Protein AF-A0A9E0ENE8-F1 (afdb_monomer_lite)

pLDDT: mean 83.1, std 19.76, range [31.45, 98.06]

Foldseek 3Di:
DDDDDDDPDDPPPPPPPDDPPPPPPPPQCPLVVVLLVLVVVVVQWAPKDWDPDWDFADFAADPVRHTDPQQDDPRHGKTKIKMWIDHPLKIKMWMGIGDPDPPQKIKIKIANDHDDVVNVNVLSCVCHVVVDDLVVSQCVCVPPHRMGIDIAGGQDCPDPVCVSVSSVVSVVVVVVVRVVD

Sequence (181 aa):
TSSGDETAQQTKLENDDENKNNISKPPIFDIFLESIEFIENSNIVSKFLYYDVPKNIPVSYTKNNEIISSCMINNRIKQYVSCSFEYNDTSIVLLEVESDNNDFATWVMSSEKTILE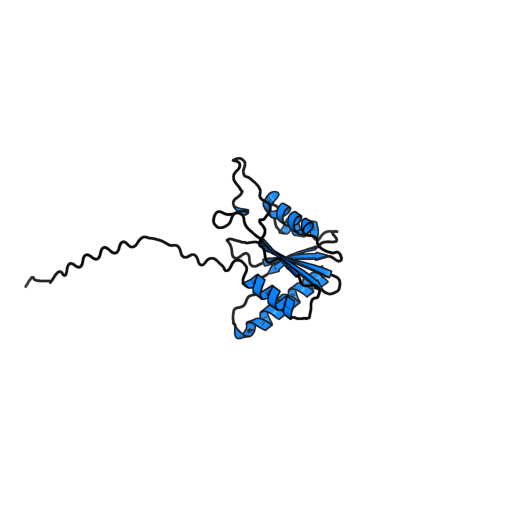EDIVKILELRYSEQKLLETIKDEYNNLSNLKFNTHRHAQINDENEHEEVLERWLLRLLHKVSKS

Secondary structure (DSSP, 8-state):
---------------------------SSHHHHHHHHHHHHTSS-EEEEEEEEEEEPP--B-TTSPBPGGGEETTEE-EEEEEEEEETTEEEEEEEE--SS---EEEEEEESSPPPHHHHHHHHIIIIIS---HHHHHHHHHSS-SEEEEEEEPP----GGGHHHHHHHHHHHHHHHHHT-

Structure (mmCIF, N/CA/C/O backbone):
data_AF-A0A9E0ENE8-F1
#
_entry.id   AF-A0A9E0ENE8-F1
#
loop_
_atom_site.group_PDB
_atom_site.id
_atom_site.type_symbol
_atom_site.label_atom_id
_atom_site.label_alt_id
_atom_site.label_comp_id
_atom_site.label_asym_id
_atom_site.label_entity_id
_atom_site.label_seq_id
_atom_site.pdbx_PDB_ins_code
_atom_site.Cartn_x
_atom_site.Cartn_y
_atom_site.Cartn_z
_atom_site.occupancy
_atom_site.B_iso_or_equiv
_atom_site.auth_seq_id
_atom_site.auth_comp_id
_atom_site.auth_asym_id
_atom_site.auth_atom_id
_atom_site.pdbx_PDB_model_num
ATOM 1 N N . THR A 1 1 ? 62.985 -50.771 -2.162 1.00 36.22 1 THR A N 1
ATOM 2 C CA . THR A 1 1 ? 62.624 -49.368 -2.451 1.00 36.22 1 THR A CA 1
ATOM 3 C C . THR A 1 1 ? 61.929 -49.335 -3.791 1.00 36.22 1 THR A C 1
ATOM 5 O O . THR A 1 1 ? 62.511 -49.838 -4.742 1.00 36.22 1 THR A O 1
ATOM 8 N N . SER A 1 2 ? 60.724 -48.748 -3.843 1.00 31.45 2 SER A N 1
ATOM 9 C CA . SER A 1 2 ? 59.853 -48.621 -5.033 1.00 31.45 2 SER A CA 1
ATOM 10 C C . SER A 1 2 ? 59.289 -49.957 -5.546 1.00 31.45 2 SER A C 1
ATOM 12 O O . SER A 1 2 ? 59.971 -50.967 -5.481 1.00 31.45 2 SER A O 1
ATOM 14 N N . SER A 1 3 ? 58.080 -50.093 -6.075 1.00 37.88 3 SER A N 1
ATOM 15 C CA . SER A 1 3 ? 57.013 -49.170 -6.461 1.00 37.88 3 SER A CA 1
ATOM 16 C C . SER A 1 3 ? 55.799 -50.068 -6.728 1.00 37.88 3 SER A C 1
ATOM 18 O O . SER A 1 3 ? 55.976 -51.137 -7.313 1.00 37.88 3 SER A O 1
ATOM 20 N N . GLY A 1 4 ? 54.600 -49.683 -6.309 1.00 32.53 4 GLY A N 1
ATOM 21 C CA . GLY A 1 4 ? 53.398 -50.465 -6.594 1.00 32.53 4 GLY A CA 1
ATOM 22 C C . GLY A 1 4 ? 52.178 -49.903 -5.888 1.00 32.53 4 GLY A C 1
ATOM 23 O O . GLY A 1 4 ? 51.516 -50.635 -5.165 1.00 32.53 4 GLY A O 1
ATOM 24 N N . ASP A 1 5 ? 51.941 -48.598 -6.043 1.00 39.28 5 ASP A N 1
ATOM 25 C CA . ASP A 1 5 ? 50.687 -47.976 -5.620 1.00 39.28 5 ASP A CA 1
ATOM 26 C C . ASP A 1 5 ? 49.570 -48.420 -6.571 1.00 39.28 5 ASP A C 1
ATOM 28 O O . ASP A 1 5 ? 49.609 -48.172 -7.781 1.00 39.28 5 ASP A O 1
ATOM 32 N N . GLU A 1 6 ? 48.581 -49.101 -6.001 1.00 44.66 6 GLU A N 1
ATOM 33 C CA . GLU A 1 6 ? 47.338 -49.489 -6.653 1.00 44.66 6 GLU A CA 1
ATOM 34 C C . GLU A 1 6 ? 46.551 -48.227 -7.031 1.00 44.66 6 GLU A C 1
ATOM 36 O O . GLU A 1 6 ? 45.942 -47.554 -6.202 1.00 44.66 6 GLU A O 1
ATOM 41 N N . THR A 1 7 ? 46.565 -47.886 -8.317 1.00 40.38 7 THR A N 1
ATOM 42 C CA . THR A 1 7 ? 45.725 -46.827 -8.880 1.00 40.38 7 THR A CA 1
ATOM 43 C C . THR A 1 7 ? 44.352 -47.405 -9.213 1.00 40.38 7 THR A C 1
ATOM 45 O O . THR A 1 7 ? 44.131 -47.978 -10.278 1.00 40.38 7 THR A O 1
ATOM 48 N N . ALA A 1 8 ? 43.401 -47.247 -8.293 1.00 40.44 8 ALA A N 1
ATOM 49 C CA . ALA A 1 8 ? 41.986 -47.451 -8.575 1.00 40.44 8 ALA A CA 1
ATOM 50 C C . ALA A 1 8 ? 41.469 -46.300 -9.458 1.00 40.44 8 ALA A C 1
ATOM 52 O O . ALA A 1 8 ? 41.154 -45.213 -8.978 1.00 40.44 8 ALA A O 1
ATOM 53 N N . GLN A 1 9 ? 41.384 -46.532 -10.770 1.00 38.69 9 GLN A N 1
ATOM 54 C CA . GLN A 1 9 ? 40.614 -45.688 -11.683 1.00 38.69 9 GLN A CA 1
ATOM 55 C C . GLN A 1 9 ? 39.114 -45.929 -11.449 1.00 38.69 9 GLN A C 1
ATOM 57 O O . GLN A 1 9 ? 38.531 -46.864 -11.993 1.00 38.69 9 GLN A O 1
ATOM 62 N N . GLN A 1 10 ? 38.475 -45.073 -10.653 1.00 38.59 10 GLN A N 1
ATOM 63 C CA . GLN A 1 10 ? 37.039 -44.822 -10.757 1.00 38.59 10 GLN A CA 1
ATOM 64 C C . GLN A 1 10 ? 36.839 -43.475 -11.446 1.00 38.59 10 GLN A C 1
ATOM 66 O O . GLN A 1 10 ? 36.814 -42.422 -10.817 1.00 38.59 10 GLN A O 1
ATOM 71 N N . THR A 1 11 ? 36.686 -43.512 -12.765 1.00 38.91 11 THR A N 1
ATOM 72 C CA . THR A 1 11 ? 36.179 -42.387 -13.549 1.00 38.91 11 THR A CA 1
ATOM 73 C C . THR A 1 11 ? 34.667 -42.300 -13.328 1.00 38.91 11 THR A C 1
ATOM 75 O O . THR A 1 11 ? 33.873 -42.794 -14.125 1.00 38.91 11 THR A O 1
ATOM 78 N N . LYS A 1 12 ? 34.250 -41.697 -12.213 1.00 38.88 12 LYS A N 1
ATOM 79 C CA . LYS A 1 12 ? 32.926 -41.080 -12.117 1.00 38.88 12 LYS A CA 1
ATOM 80 C C . LYS A 1 12 ? 33.047 -39.680 -12.707 1.00 38.88 12 LYS A C 1
ATOM 82 O O . LYS A 1 12 ? 33.456 -38.745 -12.032 1.00 38.88 12 LYS A O 1
ATOM 87 N N . LEU A 1 13 ? 32.726 -39.559 -13.990 1.00 36.78 13 LEU A N 1
ATOM 88 C CA . LEU A 1 13 ? 32.288 -38.287 -14.556 1.00 36.78 13 LEU A CA 1
ATOM 89 C C . LEU A 1 13 ? 30.873 -38.036 -14.022 1.00 36.78 13 LEU A C 1
ATOM 91 O O . LEU A 1 13 ? 29.882 -38.385 -14.657 1.00 36.78 13 LEU A O 1
ATOM 95 N N . GLU A 1 14 ? 30.792 -37.512 -12.802 1.00 35.38 14 GLU A N 1
ATOM 96 C CA . GLU A 1 14 ? 29.642 -36.719 -12.388 1.00 35.38 14 GLU A CA 1
ATOM 97 C C . GLU A 1 14 ? 29.814 -35.377 -13.111 1.00 35.38 14 GLU A C 1
ATOM 99 O O . GLU A 1 14 ? 30.712 -34.594 -12.811 1.00 35.38 14 GLU A O 1
ATOM 104 N N . ASN A 1 15 ? 29.030 -35.181 -14.175 1.00 37.31 15 ASN A N 1
ATOM 105 C CA . ASN A 1 15 ? 28.806 -33.853 -14.728 1.00 37.31 15 ASN A CA 1
ATOM 106 C C . ASN A 1 15 ? 28.053 -33.067 -13.652 1.00 37.31 15 ASN A C 1
ATOM 108 O O . ASN A 1 15 ? 26.823 -33.117 -13.591 1.00 37.31 15 ASN A O 1
ATOM 112 N N . ASP A 1 16 ? 28.808 -32.393 -12.791 1.00 35.34 16 ASP A N 1
ATOM 113 C CA . ASP A 1 16 ? 28.315 -31.297 -11.972 1.00 35.34 16 ASP A CA 1
ATOM 114 C C . ASP A 1 16 ? 27.925 -30.164 -12.924 1.00 35.34 16 ASP A C 1
ATOM 116 O O . ASP A 1 16 ? 28.735 -29.311 -13.286 1.00 35.34 16 ASP A O 1
ATOM 120 N N . ASP A 1 17 ? 26.676 -30.209 -13.392 1.00 42.38 17 ASP A N 1
ATOM 121 C CA . ASP A 1 17 ? 26.047 -29.081 -14.063 1.00 42.38 17 ASP A CA 1
ATOM 122 C C . ASP A 1 17 ? 25.932 -27.948 -13.037 1.00 42.38 17 ASP A C 1
ATOM 124 O O . ASP A 1 17 ? 25.161 -27.990 -12.071 1.00 42.38 17 ASP A O 1
ATOM 128 N N . GLU A 1 18 ? 26.797 -26.963 -13.243 1.00 39.62 18 GLU A N 1
ATOM 129 C CA . GLU A 1 18 ? 26.973 -25.767 -12.446 1.00 39.62 18 GLU A CA 1
ATOM 130 C C . GLU A 1 18 ? 25.648 -25.006 -12.248 1.00 39.62 18 GLU A C 1
ATOM 132 O O . GLU A 1 18 ? 24.878 -24.755 -13.175 1.00 39.62 18 GLU A O 1
ATOM 137 N N . ASN A 1 19 ? 25.443 -24.529 -11.018 1.00 40.06 19 ASN A N 1
ATOM 138 C CA . ASN A 1 19 ? 24.636 -23.351 -10.701 1.00 40.06 19 ASN A CA 1
ATOM 139 C C . ASN A 1 19 ? 23.159 -23.360 -11.136 1.00 40.06 19 ASN A C 1
ATOM 141 O O . ASN A 1 19 ? 22.673 -22.436 -11.794 1.00 40.06 19 ASN A O 1
ATOM 145 N N . LYS A 1 20 ? 22.358 -24.243 -10.533 1.00 40.25 20 LYS A N 1
ATOM 146 C CA . LYS A 1 20 ? 21.079 -23.742 -10.005 1.00 40.25 20 LYS A CA 1
ATOM 147 C C . LYS A 1 20 ? 21.397 -22.897 -8.780 1.00 40.25 20 LYS A C 1
ATOM 149 O O . LYS A 1 20 ? 21.455 -23.408 -7.666 1.00 40.25 20 LYS A O 1
ATOM 154 N N . ASN A 1 21 ? 21.598 -21.599 -9.002 1.00 36.09 21 ASN A N 1
ATOM 155 C CA . ASN A 1 21 ? 21.428 -20.591 -7.966 1.00 36.09 21 ASN A CA 1
ATOM 156 C C . ASN A 1 21 ? 20.009 -20.752 -7.403 1.00 36.09 21 ASN A C 1
ATOM 158 O O . ASN A 1 21 ? 19.060 -20.132 -7.881 1.00 36.09 21 ASN A O 1
ATOM 162 N N . ASN A 1 22 ? 19.861 -21.612 -6.397 1.00 42.72 22 ASN A N 1
ATOM 163 C CA . ASN A 1 22 ? 18.729 -21.628 -5.486 1.00 42.72 22 ASN A CA 1
ATOM 164 C C . ASN A 1 22 ? 18.864 -20.371 -4.619 1.00 42.72 22 ASN A C 1
ATOM 166 O O . ASN A 1 22 ? 19.148 -20.426 -3.426 1.00 42.72 22 ASN A O 1
ATOM 170 N N . ILE A 1 23 ? 18.713 -19.205 -5.250 1.00 40.78 23 ILE A N 1
ATOM 171 C CA . ILE A 1 23 ? 18.345 -18.002 -4.526 1.00 40.78 23 ILE A CA 1
ATOM 172 C C . ILE A 1 23 ? 16.963 -18.348 -3.999 1.00 40.78 23 ILE A C 1
ATOM 174 O O . ILE A 1 23 ? 16.019 -18.472 -4.783 1.00 40.78 23 ILE A O 1
ATOM 178 N N . SER A 1 24 ? 16.894 -18.629 -2.695 1.00 39.38 24 SER A N 1
ATOM 179 C CA . SER A 1 24 ? 15.644 -18.718 -1.953 1.00 39.38 24 SER A CA 1
ATOM 180 C C . SER A 1 24 ? 14.801 -17.540 -2.412 1.00 39.38 24 SER A C 1
ATOM 182 O O . SER A 1 24 ? 15.161 -16.389 -2.156 1.00 39.38 24 SER A O 1
ATOM 184 N N . LYS A 1 25 ? 13.767 -17.809 -3.216 1.00 49.81 25 LYS A N 1
ATOM 185 C CA . LYS A 1 25 ? 12.828 -16.761 -3.588 1.00 49.81 25 LYS A CA 1
ATOM 186 C C . LYS A 1 25 ? 12.239 -16.320 -2.258 1.00 49.81 25 LYS A C 1
ATOM 188 O O . LYS A 1 25 ? 11.705 -17.190 -1.566 1.00 49.81 25 LYS A O 1
ATOM 193 N N . PRO A 1 26 ? 12.385 -15.045 -1.864 1.00 47.56 26 PRO A N 1
ATOM 194 C CA . PRO A 1 26 ? 11.733 -14.590 -0.659 1.00 47.56 26 PRO A CA 1
ATOM 195 C C . PRO A 1 26 ? 10.252 -14.946 -0.802 1.00 47.56 26 PRO A C 1
ATOM 197 O O . PRO A 1 26 ? 9.707 -14.837 -1.908 1.00 47.56 26 PRO A O 1
ATOM 200 N N . PRO A 1 27 ? 9.621 -15.439 0.263 1.00 56.94 27 PRO A N 1
ATOM 201 C CA . PRO A 1 27 ? 8.189 -15.585 0.257 1.00 56.94 27 PRO A CA 1
ATOM 202 C C . PRO A 1 27 ? 7.589 -14.198 0.030 1.00 56.94 27 PRO A C 1
ATOM 204 O O . PRO A 1 27 ? 7.712 -13.313 0.874 1.00 56.94 27 PRO A O 1
ATOM 207 N N . ILE A 1 28 ? 7.086 -13.961 -1.183 1.00 70.75 28 ILE A N 1
ATOM 208 C CA . ILE A 1 28 ? 7.018 -12.598 -1.728 1.00 70.75 28 ILE A CA 1
ATOM 209 C C . ILE A 1 28 ? 6.013 -11.735 -0.945 1.00 70.75 28 ILE A C 1
ATOM 211 O O . ILE A 1 28 ? 6.150 -10.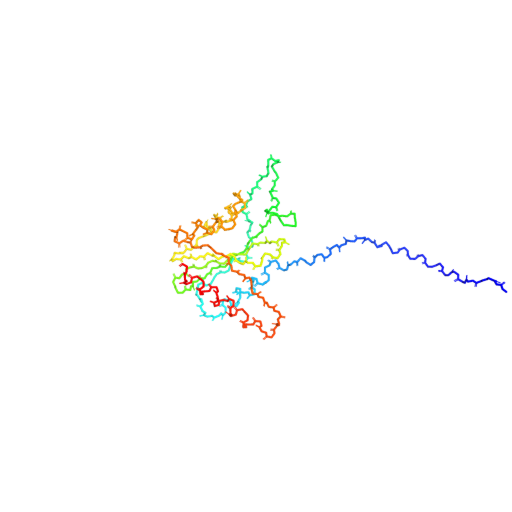515 -0.908 1.00 70.75 28 ILE A O 1
ATOM 215 N N . PHE A 1 29 ? 5.066 -12.380 -0.256 1.00 84.25 29 PHE A N 1
ATOM 216 C CA . PHE A 1 29 ? 4.073 -11.723 0.584 1.00 84.25 29 PHE A CA 1
ATOM 217 C C . PHE A 1 29 ? 3.862 -12.379 1.956 1.00 84.25 29 PHE A C 1
ATOM 219 O O . PHE A 1 29 ? 2.992 -11.909 2.674 1.00 84.25 29 PHE A O 1
ATOM 226 N N . ASP A 1 30 ? 4.598 -13.420 2.366 1.00 86.56 30 ASP A N 1
ATOM 227 C CA . ASP A 1 30 ? 4.194 -14.221 3.542 1.00 86.56 30 ASP A CA 1
ATOM 228 C C . ASP A 1 30 ? 4.096 -13.392 4.827 1.00 86.56 30 ASP A C 1
ATOM 230 O O . ASP A 1 30 ? 3.089 -13.478 5.518 1.00 86.56 30 ASP A O 1
ATOM 234 N N . ILE A 1 31 ? 5.070 -12.512 5.098 1.00 86.50 31 ILE A N 1
ATOM 235 C CA . ILE A 1 31 ? 5.020 -11.623 6.276 1.00 86.50 31 ILE A CA 1
ATOM 236 C C . ILE A 1 31 ? 3.819 -10.670 6.194 1.00 86.50 31 ILE A C 1
ATOM 238 O O . ILE A 1 31 ? 3.194 -10.356 7.206 1.00 86.50 31 ILE A O 1
ATOM 242 N N . PHE A 1 32 ? 3.485 -10.194 4.993 1.00 90.44 32 PHE A N 1
ATOM 243 C CA . PHE A 1 32 ? 2.312 -9.351 4.785 1.00 90.44 32 PHE A CA 1
ATOM 244 C C . PHE A 1 32 ? 1.019 -10.139 5.019 1.00 90.44 32 PHE A C 1
ATOM 246 O O . PHE A 1 32 ? 0.159 -9.660 5.750 1.00 90.44 32 PHE A O 1
ATOM 253 N N . LEU A 1 33 ? 0.904 -11.347 4.460 1.00 91.81 33 LEU A N 1
ATOM 254 C CA . LEU A 1 33 ? -0.251 -12.236 4.623 1.00 91.81 33 LEU A CA 1
ATOM 255 C C . LEU A 1 33 ? -0.492 -12.579 6.094 1.00 91.81 33 LEU A C 1
ATOM 257 O O . LEU A 1 33 ? -1.600 -12.428 6.595 1.00 91.81 33 LEU A O 1
ATOM 261 N N . GLU A 1 34 ? 0.570 -12.942 6.800 1.00 91.44 34 GLU A N 1
ATOM 262 C CA . GLU A 1 34 ? 0.551 -13.211 8.233 1.00 91.44 34 GLU A CA 1
ATOM 263 C C . GLU A 1 34 ? 0.130 -11.977 9.048 1.00 91.44 34 GLU A C 1
ATOM 265 O O . GLU A 1 34 ? -0.701 -12.058 9.954 1.00 91.44 34 GLU A O 1
ATOM 270 N N . SER A 1 35 ? 0.640 -10.798 8.680 1.00 92.88 35 SER A N 1
ATOM 271 C CA . SER A 1 35 ? 0.267 -9.542 9.336 1.00 92.88 35 SER A CA 1
ATOM 272 C C . SER A 1 35 ? -1.212 -9.198 9.135 1.00 92.88 35 SER A C 1
ATOM 274 O O . SER A 1 35 ? -1.861 -8.725 10.070 1.00 92.88 35 SER A O 1
ATOM 276 N N . ILE A 1 36 ? -1.765 -9.410 7.935 1.00 94.88 36 ILE A N 1
ATOM 277 C CA . ILE A 1 36 ? -3.175 -9.097 7.656 1.00 94.88 36 ILE A CA 1
ATOM 278 C C . ILE A 1 36 ? -4.131 -10.144 8.237 1.00 94.88 36 ILE A C 1
ATOM 280 O O . ILE A 1 36 ? -5.223 -9.771 8.655 1.00 94.88 36 ILE A O 1
ATOM 284 N N . GLU A 1 37 ? -3.712 -11.409 8.344 1.00 94.69 37 GLU A N 1
ATOM 285 C CA . GLU A 1 37 ? -4.459 -12.450 9.058 1.00 94.69 37 GLU A CA 1
ATOM 286 C C . GLU A 1 37 ? -4.577 -12.097 10.546 1.00 94.69 37 GLU A C 1
ATOM 288 O O . GLU A 1 37 ? -5.662 -12.166 11.128 1.00 94.69 37 GLU A O 1
ATOM 293 N N . PHE A 1 38 ? -3.488 -11.629 11.165 1.00 95.31 38 PHE A N 1
ATOM 294 C CA . PHE A 1 38 ? -3.541 -11.130 12.538 1.00 95.31 38 PHE A CA 1
ATOM 295 C C . PHE A 1 38 ? -4.473 -9.916 12.674 1.00 95.31 38 PHE A C 1
ATOM 297 O O . PHE A 1 38 ? -5.267 -9.848 13.613 1.00 95.31 38 PHE A O 1
ATOM 304 N N . ILE A 1 39 ? -4.428 -8.967 11.728 1.00 96.44 39 ILE A N 1
ATOM 305 C CA . ILE A 1 39 ? -5.335 -7.807 11.716 1.00 96.44 39 ILE A CA 1
ATOM 306 C C . ILE A 1 39 ? -6.799 -8.254 11.685 1.00 96.44 39 ILE A C 1
ATOM 308 O O . ILE A 1 39 ? -7.583 -7.784 12.514 1.00 96.44 39 ILE A O 1
ATOM 312 N N . GLU A 1 40 ? -7.160 -9.141 10.757 1.00 96.31 40 GLU A N 1
ATOM 313 C CA . GLU A 1 40 ? -8.527 -9.643 10.592 1.00 96.31 40 GLU A CA 1
ATOM 314 C C . GLU A 1 40 ? -9.051 -10.283 11.886 1.00 96.31 40 GLU A C 1
ATOM 316 O O . GLU A 1 40 ? -10.181 -10.018 12.300 1.00 96.31 40 GLU A O 1
ATOM 321 N N . ASN A 1 41 ? -8.198 -11.043 12.579 1.00 96.00 41 ASN A N 1
ATOM 322 C CA . ASN A 1 41 ? -8.548 -11.751 13.811 1.00 96.00 41 ASN A CA 1
ATOM 323 C C . ASN A 1 41 ? -8.436 -10.901 15.096 1.00 96.00 41 ASN A C 1
ATOM 325 O O . ASN A 1 41 ? -8.890 -11.328 16.159 1.00 96.00 41 ASN A O 1
ATOM 329 N N . SER A 1 42 ? -7.871 -9.690 15.029 1.00 93.25 42 SER A N 1
ATOM 330 C CA . SER A 1 42 ? -7.580 -8.859 16.212 1.00 93.25 42 SER A CA 1
ATOM 331 C C . SER A 1 42 ? -8.815 -8.302 16.936 1.00 93.25 42 SER A C 1
ATOM 333 O O . SER A 1 42 ? -8.715 -7.881 18.086 1.00 93.25 42 SER A O 1
ATOM 335 N N . ASN A 1 43 ? -9.979 -8.247 16.278 1.00 92.06 43 ASN A N 1
ATOM 336 C CA . ASN A 1 43 ? -11.180 -7.513 16.722 1.00 92.06 43 ASN A CA 1
ATOM 337 C C . ASN A 1 43 ? -10.985 -5.991 16.926 1.00 92.06 43 ASN A C 1
ATOM 339 O O . ASN A 1 43 ? -11.890 -5.323 17.428 1.00 92.06 43 ASN A O 1
ATOM 343 N N . ILE A 1 44 ? -9.830 -5.425 16.551 1.00 94.31 44 ILE A N 1
ATOM 344 C CA . ILE A 1 44 ? -9.519 -3.989 16.698 1.00 94.31 44 ILE A CA 1
ATOM 345 C C . ILE A 1 44 ? -10.037 -3.182 15.500 1.00 94.31 44 ILE A C 1
ATOM 347 O O . ILE A 1 44 ? -10.351 -1.998 15.628 1.00 94.31 44 ILE A O 1
ATOM 351 N N . VAL A 1 45 ? -10.117 -3.815 14.330 1.00 96.19 45 VAL A N 1
ATOM 352 C CA . VAL A 1 45 ? -10.531 -3.187 13.071 1.00 96.19 45 VAL A CA 1
ATOM 353 C C . VAL A 1 45 ? -11.908 -3.679 12.638 1.00 96.19 45 VAL A C 1
ATOM 355 O O . VAL A 1 45 ? -12.412 -4.691 13.121 1.00 96.19 45 VAL A O 1
ATOM 358 N N . SER A 1 46 ? -12.522 -2.974 11.694 1.00 96.75 46 SER A N 1
ATOM 359 C CA . SER A 1 46 ? -13.791 -3.379 11.088 1.00 96.75 46 SER A CA 1
ATOM 360 C C . SER A 1 46 ? -13.728 -3.316 9.565 1.00 96.75 46 SER A C 1
ATOM 362 O O . SER A 1 46 ? -12.781 -2.774 9.000 1.00 96.75 46 SER A O 1
ATOM 364 N N . LYS A 1 47 ? -14.731 -3.899 8.893 1.00 96.12 47 LYS A N 1
ATOM 365 C CA . LYS A 1 47 ? -14.850 -3.927 7.421 1.00 96.12 47 LYS A CA 1
ATOM 366 C C . LYS A 1 47 ? -13.566 -4.380 6.712 1.00 96.12 47 LYS A C 1
ATOM 368 O O . LYS A 1 47 ? -13.184 -3.820 5.686 1.00 96.12 47 LYS A O 1
ATOM 373 N N . PHE A 1 48 ? -12.900 -5.379 7.286 1.00 97.62 48 PHE A N 1
ATOM 374 C CA . PHE A 1 48 ? -11.707 -5.958 6.695 1.00 97.62 48 PHE A CA 1
ATOM 375 C C . PHE A 1 48 ? -12.042 -6.599 5.344 1.00 97.62 48 PHE A C 1
ATOM 377 O O . PHE A 1 48 ? -13.045 -7.301 5.203 1.00 97.62 48 PHE A O 1
ATOM 384 N N . LEU A 1 49 ? -11.208 -6.328 4.347 1.00 96.62 49 LEU A N 1
ATOM 385 C CA . LEU A 1 49 ? -11.295 -6.896 3.013 1.00 96.62 49 LEU A CA 1
ATOM 386 C C . LEU A 1 49 ? -9.884 -7.093 2.472 1.00 96.62 49 LEU A C 1
ATOM 388 O O . LEU A 1 49 ? -9.099 -6.149 2.405 1.00 96.62 49 LEU A O 1
ATOM 392 N N . TYR A 1 50 ? -9.584 -8.310 2.042 1.00 95.25 50 TYR A N 1
ATOM 393 C CA . TYR A 1 50 ? -8.341 -8.644 1.366 1.00 95.25 50 TYR A CA 1
ATOM 394 C C . TYR A 1 50 ? -8.617 -8.978 -0.101 1.00 95.25 50 TYR A C 1
ATOM 396 O O . TYR A 1 50 ? -9.542 -9.726 -0.414 1.00 95.25 50 TYR A O 1
ATOM 404 N N . TYR A 1 51 ? -7.818 -8.404 -0.999 1.00 89.44 51 TYR A N 1
ATOM 405 C CA . TYR A 1 51 ? -7.840 -8.732 -2.419 1.00 89.44 51 TYR A CA 1
ATOM 406 C C . TYR A 1 51 ? -6.708 -9.718 -2.708 1.00 89.44 51 TYR A C 1
ATOM 408 O O . TYR A 1 51 ? -5.551 -9.327 -2.867 1.00 89.44 51 TYR A O 1
ATOM 416 N N . ASP A 1 52 ? -7.067 -10.997 -2.756 1.00 78.31 52 ASP A N 1
ATOM 417 C CA . ASP A 1 52 ? -6.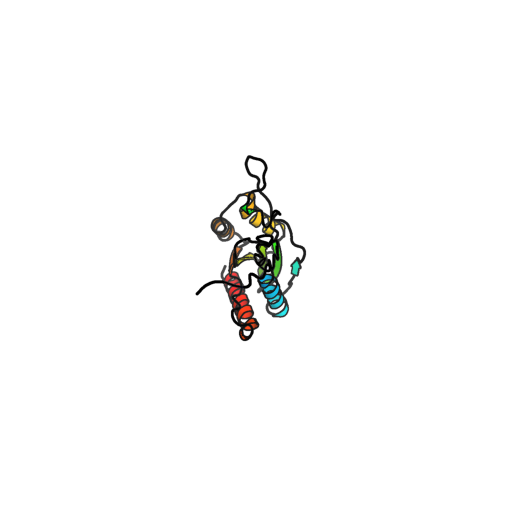161 -12.145 -2.851 1.00 78.31 52 ASP A CA 1
ATOM 418 C C . ASP A 1 52 ? -5.573 -12.382 -4.246 1.00 78.31 52 ASP A C 1
ATOM 420 O O . ASP A 1 52 ? -4.585 -13.100 -4.387 1.00 78.31 52 ASP A O 1
ATOM 424 N N . VAL A 1 53 ? -6.139 -11.757 -5.279 1.00 88.19 53 VAL A N 1
ATOM 425 C CA . VAL A 1 53 ? -5.622 -11.816 -6.650 1.00 88.19 53 VAL A CA 1
ATOM 426 C C . VAL A 1 53 ? -4.564 -10.724 -6.860 1.00 88.19 53 VAL A C 1
ATOM 428 O O . VAL A 1 53 ? -4.927 -9.542 -6.909 1.00 88.19 53 VAL A O 1
ATOM 431 N N . PRO A 1 54 ? -3.276 -11.074 -7.059 1.00 91.81 54 PRO A N 1
ATOM 432 C CA . PRO A 1 54 ? -2.235 -10.087 -7.315 1.00 91.81 54 PRO A CA 1
ATOM 433 C C . PRO A 1 54 ? -2.478 -9.331 -8.622 1.00 91.81 54 PRO A C 1
ATOM 435 O O . PRO A 1 54 ? -2.830 -9.917 -9.651 1.00 91.81 54 PRO A O 1
ATOM 438 N N . LYS A 1 55 ? -2.244 -8.020 -8.596 1.00 94.56 55 LYS A N 1
ATOM 439 C CA . LYS A 1 55 ? -2.413 -7.121 -9.746 1.00 94.56 55 LYS A CA 1
ATOM 440 C C . LYS A 1 55 ? -1.057 -6.621 -10.222 1.00 94.56 55 LYS A C 1
ATOM 442 O O . LYS A 1 55 ? -0.156 -6.419 -9.418 1.00 94.56 55 LYS A O 1
ATOM 447 N N . ASN A 1 56 ? -0.893 -6.418 -11.526 1.00 95.62 56 ASN A N 1
ATOM 448 C CA . ASN A 1 56 ? 0.338 -5.833 -12.060 1.00 95.62 56 ASN A CA 1
ATOM 449 C C . ASN A 1 56 ? 0.425 -4.353 -11.684 1.00 95.62 56 ASN A C 1
ATOM 451 O O . ASN A 1 56 ? -0.570 -3.635 -11.781 1.00 95.62 56 ASN A O 1
ATOM 455 N N . ILE A 1 57 ? 1.621 -3.881 -11.336 1.00 95.81 57 ILE A N 1
ATOM 456 C CA . ILE A 1 57 ? 1.858 -2.442 -11.215 1.00 95.81 57 ILE A CA 1
ATOM 457 C C . ILE A 1 57 ? 1.736 -1.747 -12.589 1.00 95.81 57 ILE A C 1
ATOM 459 O O . ILE A 1 57 ? 1.991 -2.372 -13.626 1.00 95.81 57 ILE A O 1
ATOM 463 N N . PRO A 1 58 ? 1.420 -0.444 -12.620 1.00 96.31 58 PRO A N 1
ATOM 464 C CA . PRO A 1 58 ? 1.621 0.404 -13.789 1.00 96.31 58 PRO A CA 1
ATOM 465 C C . PRO A 1 58 ? 3.091 0.394 -14.223 1.00 96.31 58 PRO A C 1
ATOM 467 O O . PRO A 1 58 ? 3.994 0.413 -13.383 1.00 96.31 58 PRO A O 1
ATOM 470 N N . VAL A 1 59 ? 3.339 0.382 -15.533 1.00 94.62 59 VAL A N 1
ATOM 471 C CA . VAL A 1 59 ? 4.690 0.264 -16.099 1.00 94.62 59 VAL A CA 1
ATOM 472 C C . VAL A 1 59 ? 5.090 1.499 -16.893 1.00 94.62 59 VAL A C 1
ATOM 474 O O . VAL A 1 59 ? 4.270 2.137 -17.547 1.00 94.62 59 VAL A O 1
ATOM 477 N N . SER A 1 60 ? 6.391 1.780 -16.892 1.00 93.38 60 SER A N 1
ATOM 478 C CA . SER A 1 60 ? 7.020 2.742 -17.796 1.00 93.38 60 SER A CA 1
ATOM 479 C C . SER A 1 60 ? 8.028 2.051 -18.706 1.00 93.38 60 SER A C 1
ATOM 481 O O . SER A 1 60 ? 8.518 0.957 -18.405 1.00 93.38 60 SER A O 1
ATOM 483 N N . TYR A 1 61 ? 8.334 2.705 -19.823 1.00 94.06 61 TYR A N 1
ATOM 484 C CA . TYR A 1 61 ? 9.175 2.177 -20.888 1.00 94.06 61 TYR A CA 1
ATOM 485 C C . TYR A 1 61 ? 10.426 3.036 -21.078 1.00 94.06 61 TYR A C 1
ATOM 487 O O . TYR A 1 61 ? 10.398 4.264 -20.989 1.00 94.06 61 TYR A O 1
ATOM 495 N N . THR A 1 62 ? 11.545 2.385 -21.374 1.00 92.50 62 THR A N 1
ATOM 496 C CA . THR A 1 62 ? 12.767 3.039 -21.831 1.00 92.50 62 THR A CA 1
ATOM 497 C C . THR A 1 62 ? 12.555 3.641 -23.222 1.00 92.50 62 THR A C 1
ATOM 499 O O . THR A 1 62 ? 11.596 3.335 -23.933 1.00 92.50 62 THR A O 1
ATOM 502 N N . LYS A 1 63 ? 13.518 4.450 -23.676 1.00 92.19 63 LYS A N 1
ATOM 503 C CA . LYS A 1 63 ? 13.526 4.993 -25.047 1.00 92.19 63 LYS A CA 1
ATOM 504 C C . LYS A 1 63 ? 13.537 3.909 -26.135 1.00 92.19 63 LYS A C 1
ATOM 506 O O . LYS A 1 63 ? 13.145 4.193 -27.260 1.00 92.19 63 LYS A O 1
ATOM 511 N N . ASN A 1 64 ? 13.964 2.692 -25.795 1.00 94.31 64 ASN A N 1
ATOM 512 C CA . ASN A 1 64 ? 14.013 1.549 -26.704 1.00 94.31 64 ASN A CA 1
ATOM 513 C C . ASN A 1 64 ? 12.724 0.709 -26.667 1.00 94.31 64 ASN A C 1
ATOM 515 O O . ASN A 1 64 ? 12.695 -0.375 -27.240 1.00 94.31 64 ASN A O 1
ATOM 519 N N . ASN A 1 65 ? 11.663 1.201 -26.014 1.00 92.31 65 ASN A N 1
ATOM 520 C CA . ASN A 1 65 ? 10.383 0.509 -25.846 1.00 92.31 65 ASN A CA 1
ATOM 521 C C . ASN A 1 65 ? 10.470 -0.781 -25.003 1.00 92.31 65 ASN A C 1
ATOM 523 O O . ASN A 1 65 ? 9.669 -1.700 -25.163 1.00 92.31 65 ASN A O 1
ATOM 527 N N . GLU A 1 66 ? 11.434 -0.843 -24.085 1.00 94.19 66 GLU A N 1
ATOM 528 C CA . GLU A 1 66 ? 11.575 -1.929 -23.107 1.00 94.19 66 GLU A CA 1
ATOM 529 C C . GLU A 1 66 ? 11.000 -1.491 -21.760 1.00 94.19 66 GLU A C 1
ATOM 531 O O . GLU A 1 66 ? 11.139 -0.328 -21.391 1.00 94.19 66 GLU A O 1
ATOM 536 N N . ILE A 1 67 ? 10.383 -2.396 -20.997 1.00 94.88 67 ILE A N 1
ATOM 537 C CA . ILE A 1 67 ? 9.898 -2.068 -19.647 1.00 94.88 67 ILE A CA 1
ATOM 538 C C . ILE A 1 67 ? 11.092 -1.729 -18.751 1.00 94.88 67 ILE A C 1
ATOM 540 O O . ILE A 1 67 ? 12.119 -2.409 -18.767 1.00 94.88 67 ILE A O 1
ATOM 544 N N . ILE A 1 68 ? 10.957 -0.674 -17.952 1.00 92.81 68 ILE A N 1
ATOM 545 C CA . ILE A 1 68 ? 12.024 -0.237 -17.054 1.00 92.81 68 ILE A CA 1
ATOM 546 C C . ILE A 1 68 ? 12.256 -1.285 -15.962 1.00 92.81 68 ILE A C 1
ATOM 548 O O . ILE A 1 68 ? 11.313 -1.800 -15.364 1.00 92.81 68 ILE A O 1
ATOM 552 N N . SER A 1 69 ? 13.527 -1.563 -15.662 1.00 90.25 69 SER A N 1
ATOM 553 C CA . SER A 1 69 ? 13.939 -2.618 -14.727 1.00 90.25 69 SER A CA 1
ATOM 554 C C . SER A 1 69 ? 13.317 -2.498 -13.335 1.00 90.25 69 SER A C 1
ATOM 556 O O . SER A 1 69 ? 13.004 -3.514 -12.726 1.00 90.25 69 SER A O 1
ATOM 558 N N . SER A 1 70 ? 13.065 -1.282 -12.840 1.00 89.44 70 SER A N 1
ATOM 559 C CA . SER A 1 70 ? 12.397 -1.062 -11.550 1.00 89.44 70 SER A CA 1
ATOM 560 C C . SER A 1 70 ? 10.983 -1.648 -11.484 1.00 89.44 70 SER A C 1
ATOM 562 O O . SER A 1 70 ? 10.511 -1.924 -10.381 1.00 89.44 70 SER A O 1
ATOM 564 N N . CYS A 1 71 ? 10.334 -1.855 -12.636 1.00 93.12 71 CYS A N 1
ATOM 565 C CA . CYS A 1 71 ? 8.994 -2.420 -12.757 1.00 93.12 71 CYS A CA 1
ATOM 566 C C . CYS A 1 71 ? 8.990 -3.950 -12.921 1.00 93.12 71 CYS A C 1
ATOM 568 O O . CYS A 1 71 ? 7.920 -4.549 -13.012 1.00 93.12 71 CYS A O 1
ATOM 570 N N . MET A 1 72 ? 10.165 -4.579 -12.998 1.00 92.19 72 MET A N 1
ATOM 571 C CA . MET A 1 72 ? 10.324 -5.997 -13.312 1.00 92.19 72 MET A CA 1
ATOM 572 C C . MET A 1 72 ? 10.922 -6.760 -12.128 1.00 92.19 72 MET A C 1
ATOM 574 O O . MET A 1 72 ? 11.797 -6.246 -11.441 1.00 92.19 72 MET A O 1
ATOM 578 N N . ILE A 1 73 ? 10.469 -7.995 -11.927 1.00 88.62 73 ILE A N 1
ATOM 579 C CA . ILE A 1 73 ? 11.010 -8.984 -10.985 1.00 88.62 73 ILE A CA 1
ATOM 580 C C . ILE A 1 73 ? 10.993 -10.344 -11.675 1.00 88.62 73 ILE A C 1
ATOM 582 O O . ILE A 1 73 ? 9.992 -10.713 -12.287 1.00 88.62 73 ILE A O 1
ATOM 586 N N . ASN A 1 74 ? 12.093 -11.099 -11.624 1.00 87.94 74 ASN A N 1
ATOM 587 C CA . ASN A 1 74 ? 12.170 -12.445 -12.215 1.00 87.94 74 ASN A CA 1
ATOM 588 C C . ASN A 1 74 ? 11.625 -12.532 -13.666 1.00 87.94 74 ASN A C 1
ATOM 590 O O . ASN A 1 74 ? 10.867 -13.443 -13.998 1.00 87.94 74 ASN A O 1
ATOM 594 N N . ASN A 1 75 ? 11.989 -11.571 -14.525 1.00 88.25 75 ASN A N 1
ATOM 595 C CA . ASN A 1 75 ? 11.553 -11.454 -15.929 1.00 88.25 75 ASN A CA 1
ATOM 596 C C . ASN A 1 75 ? 10.038 -11.275 -16.156 1.00 88.25 75 ASN A C 1
ATOM 598 O O . ASN A 1 75 ? 9.551 -11.501 -17.264 1.00 88.25 75 ASN A O 1
ATOM 602 N N . ARG A 1 76 ? 9.288 -10.820 -15.152 1.00 92.38 76 ARG A N 1
ATOM 603 C CA . ARG A 1 76 ? 7.886 -10.403 -15.295 1.00 92.38 76 ARG A CA 1
ATOM 604 C C . ARG A 1 76 ? 7.638 -9.054 -14.631 1.00 92.38 76 ARG A C 1
ATOM 606 O O . ARG A 1 76 ? 8.469 -8.582 -13.863 1.00 92.38 76 ARG A O 1
ATOM 613 N N . ILE A 1 77 ? 6.488 -8.451 -14.920 1.00 94.12 77 ILE A N 1
ATOM 614 C CA . ILE A 1 77 ? 6.047 -7.222 -14.253 1.00 94.12 77 ILE A CA 1
ATOM 615 C C . ILE A 1 77 ? 5.836 -7.524 -12.762 1.00 94.12 77 ILE A C 1
ATOM 617 O O . ILE A 1 77 ? 5.327 -8.597 -12.411 1.00 94.12 77 ILE A O 1
ATOM 621 N N . LYS A 1 78 ? 6.256 -6.595 -11.899 1.00 92.94 78 LYS A N 1
ATOM 622 C CA . LYS A 1 78 ? 5.987 -6.647 -10.459 1.00 92.94 78 LYS A CA 1
ATOM 623 C C . LYS A 1 78 ? 4.492 -6.626 -10.197 1.00 92.94 78 LYS A C 1
ATOM 625 O O . LYS A 1 78 ? 3.726 -5.943 -10.875 1.00 92.94 78 LYS A O 1
ATOM 630 N N . GLN A 1 79 ? 4.085 -7.381 -9.199 1.00 93.94 79 GLN A N 1
ATOM 631 C CA . GLN A 1 79 ? 2.708 -7.414 -8.756 1.00 93.94 79 GLN A CA 1
ATOM 632 C C . GLN A 1 79 ? 2.563 -6.712 -7.412 1.00 93.94 79 GLN A C 1
ATOM 634 O O . GLN A 1 79 ? 3.543 -6.353 -6.759 1.00 93.94 79 GLN A O 1
ATOM 639 N N . TYR A 1 80 ? 1.324 -6.480 -7.022 1.00 93.75 80 TYR A N 1
ATOM 640 C CA . TYR A 1 80 ? 0.979 -6.005 -5.701 1.00 93.75 80 TYR A CA 1
ATOM 641 C C . TYR A 1 80 ? -0.287 -6.693 -5.211 1.00 93.75 80 TYR A C 1
ATOM 643 O O . TYR A 1 80 ? -1.127 -7.130 -6.006 1.00 93.75 80 TYR A O 1
ATOM 651 N N . VAL A 1 81 ? -0.418 -6.749 -3.893 1.00 94.25 81 VAL A N 1
ATOM 652 C CA . VAL A 1 81 ? -1.637 -7.142 -3.186 1.00 94.25 81 VAL A CA 1
ATOM 653 C C . VAL A 1 81 ? -2.014 -6.043 -2.204 1.00 94.25 81 VAL A C 1
ATOM 655 O O . VAL A 1 81 ? -1.177 -5.229 -1.807 1.00 94.25 81 VAL A O 1
ATOM 658 N N . SER A 1 82 ? -3.283 -5.998 -1.817 1.00 95.81 82 SER A N 1
ATOM 659 C CA . SER A 1 82 ? -3.765 -4.985 -0.884 1.00 95.81 82 SER A CA 1
ATOM 660 C C . SER A 1 82 ? -4.861 -5.521 0.019 1.00 95.81 82 SER A C 1
ATOM 662 O O . SER A 1 82 ? -5.701 -6.307 -0.423 1.00 95.81 82 SER A O 1
ATOM 664 N N . CYS A 1 83 ? -4.905 -5.023 1.250 1.00 96.81 83 CYS A N 1
ATOM 665 C CA . CYS A 1 83 ? -6.058 -5.163 2.129 1.00 96.81 83 CYS A CA 1
ATOM 666 C C . CYS A 1 83 ? -6.572 -3.782 2.542 1.00 96.81 83 CYS A C 1
ATOM 668 O O . CYS A 1 83 ? -5.824 -2.804 2.567 1.00 96.81 83 CYS A O 1
ATOM 670 N N . SER A 1 84 ? -7.846 -3.707 2.896 1.00 97.81 84 SER A N 1
ATOM 671 C CA . SER A 1 84 ? -8.480 -2.511 3.436 1.00 97.81 84 SER A CA 1
ATOM 672 C C . SER A 1 84 ? -9.242 -2.837 4.707 1.00 97.81 84 SER A C 1
ATOM 674 O O . SER A 1 84 ? -9.808 -3.919 4.822 1.00 97.81 84 SER A O 1
ATOM 676 N N . PHE A 1 85 ? -9.292 -1.894 5.636 1.00 98.06 85 PHE A N 1
ATOM 677 C CA . PHE A 1 85 ? -10.101 -1.983 6.847 1.00 98.06 85 PHE A CA 1
ATOM 678 C C . PHE A 1 85 ? -10.379 -0.584 7.396 1.00 98.06 85 PHE A C 1
ATOM 680 O O . PHE A 1 85 ? -9.789 0.406 6.963 1.00 98.06 85 PHE A O 1
ATOM 687 N N . GLU A 1 86 ? -11.273 -0.504 8.372 1.00 97.19 86 GLU A N 1
ATOM 688 C CA . GLU A 1 86 ? -11.586 0.718 9.102 1.00 97.19 86 GLU A CA 1
ATOM 689 C C . GLU A 1 86 ? -11.111 0.632 10.553 1.00 97.19 86 GLU A C 1
ATOM 691 O O . GLU A 1 86 ? -11.296 -0.384 11.230 1.00 97.19 86 GLU A O 1
ATOM 696 N N . TYR A 1 87 ? -10.543 1.733 11.042 1.00 96.38 87 TYR A N 1
ATOM 697 C CA . TYR A 1 87 ? -10.162 1.928 12.439 1.00 96.38 87 TYR A CA 1
ATOM 698 C C . TYR A 1 87 ? -10.498 3.361 12.860 1.00 96.38 87 TYR A C 1
ATOM 700 O O . TYR A 1 87 ? -10.008 4.303 12.244 1.00 96.38 87 TYR A O 1
ATOM 708 N N . ASN A 1 88 ? -11.325 3.532 13.898 1.00 93.38 88 ASN A N 1
ATOM 709 C CA . ASN A 1 88 ? -11.777 4.842 14.397 1.00 93.38 88 ASN A CA 1
ATOM 710 C C . ASN A 1 88 ? -12.231 5.797 13.272 1.00 93.38 88 ASN A C 1
ATOM 712 O O . ASN A 1 88 ? -11.672 6.881 13.115 1.00 93.38 88 ASN A O 1
ATOM 716 N N . ASP A 1 89 ? -13.188 5.356 12.448 1.00 91.88 89 ASP A N 1
ATOM 717 C CA . ASP A 1 89 ? -13.735 6.099 11.296 1.00 91.88 89 ASP A CA 1
ATOM 718 C C . ASP A 1 89 ? -12.706 6.485 10.211 1.00 91.88 89 ASP A C 1
ATOM 720 O O . ASP A 1 89 ? -13.002 7.253 9.298 1.00 91.88 89 ASP A O 1
ATOM 724 N N . THR A 1 90 ? -11.496 5.922 10.271 1.00 94.69 90 THR A N 1
ATOM 725 C CA . THR A 1 90 ? -10.459 6.086 9.250 1.00 94.69 90 THR A CA 1
ATOM 726 C C . THR A 1 90 ? -10.422 4.859 8.351 1.00 94.69 90 THR A C 1
ATOM 728 O O . THR A 1 90 ? -10.194 3.743 8.822 1.00 94.69 90 THR A O 1
ATOM 731 N N . SER A 1 91 ? -10.598 5.068 7.047 1.00 96.69 91 SER A N 1
ATOM 732 C CA . SER A 1 91 ? -10.329 4.066 6.018 1.00 96.69 91 SER A CA 1
ATOM 733 C C . SER A 1 91 ? -8.822 3.893 5.890 1.00 96.69 91 SER A C 1
ATOM 735 O O . SER A 1 91 ? -8.103 4.866 5.662 1.00 96.69 91 SER A O 1
ATOM 737 N N . ILE A 1 92 ? -8.344 2.658 5.995 1.00 97.69 92 ILE A N 1
ATOM 738 C CA . ILE A 1 92 ? -6.933 2.303 5.861 1.00 97.69 92 ILE A CA 1
ATOM 739 C C . ILE A 1 92 ? -6.797 1.275 4.745 1.00 97.69 92 ILE A C 1
ATOM 741 O O . ILE A 1 92 ? -7.547 0.303 4.693 1.00 97.69 92 ILE A O 1
ATOM 745 N N . VAL A 1 93 ? -5.824 1.487 3.863 1.00 98.06 93 VAL A N 1
ATOM 746 C CA . VAL A 1 93 ? -5.380 0.502 2.875 1.00 98.06 93 VAL A CA 1
ATOM 747 C C . VAL A 1 93 ? -3.917 0.185 3.137 1.00 98.06 93 VAL A C 1
ATOM 749 O O . VAL A 1 93 ? -3.084 1.089 3.238 1.00 98.06 93 VAL A O 1
ATOM 752 N N . LEU A 1 94 ? -3.615 -1.106 3.228 1.00 97.44 94 LEU A N 1
ATOM 753 C CA . LEU A 1 94 ? -2.257 -1.623 3.207 1.00 97.44 94 LEU A CA 1
ATOM 754 C C . LEU A 1 94 ? -1.973 -2.200 1.828 1.00 97.44 94 LEU A C 1
ATOM 756 O O . LEU A 1 94 ? -2.789 -2.939 1.279 1.00 97.44 94 LEU A O 1
ATOM 760 N N . LEU A 1 95 ? -0.819 -1.848 1.282 1.00 95.38 95 LEU A N 1
ATOM 761 C CA . LEU A 1 95 ? -0.372 -2.228 -0.046 1.00 95.38 95 LEU A CA 1
ATOM 762 C C . LEU A 1 95 ? 1.026 -2.830 0.063 1.00 95.38 95 LEU A C 1
ATOM 764 O O . LEU A 1 95 ? 1.939 -2.200 0.598 1.00 95.38 95 LEU A O 1
ATOM 768 N N . GLU A 1 96 ? 1.193 -4.024 -0.486 1.00 93.62 96 GLU A N 1
ATOM 769 C CA . GLU A 1 96 ? 2.477 -4.710 -0.554 1.00 93.62 96 GLU A CA 1
ATOM 770 C C . GLU A 1 96 ? 2.835 -4.915 -2.023 1.00 93.62 96 GLU A C 1
ATOM 772 O O . GLU A 1 96 ? 2.053 -5.486 -2.786 1.00 93.62 96 GLU A O 1
ATOM 777 N N . VAL A 1 97 ? 3.999 -4.412 -2.434 1.00 92.50 97 VAL A N 1
ATOM 778 C CA . VAL A 1 97 ? 4.489 -4.517 -3.812 1.00 92.50 97 VAL A CA 1
ATOM 779 C C . VAL A 1 97 ? 5.707 -5.417 -3.824 1.00 92.50 97 VAL A C 1
ATOM 781 O O . VAL A 1 97 ? 6.602 -5.268 -2.996 1.00 92.50 97 VAL A O 1
ATOM 784 N N . GLU A 1 98 ? 5.776 -6.323 -4.793 1.00 89.75 98 GLU A N 1
ATOM 785 C CA . GLU A 1 98 ? 6.911 -7.231 -4.897 1.00 89.75 98 GLU A CA 1
ATOM 786 C C . GLU A 1 98 ? 8.232 -6.477 -5.072 1.00 89.75 98 GLU A C 1
ATOM 788 O O . GLU A 1 98 ? 8.359 -5.551 -5.883 1.00 89.75 98 GLU A O 1
ATOM 793 N N . SER A 1 99 ? 9.258 -6.931 -4.361 1.00 83.06 99 SER A N 1
ATOM 794 C CA . SER A 1 99 ? 10.588 -6.342 -4.419 1.00 83.06 99 SER A CA 1
ATOM 795 C C . SER A 1 99 ? 11.669 -7.419 -4.482 1.00 83.06 99 SER A C 1
ATOM 797 O O . SER A 1 99 ? 11.593 -8.440 -3.806 1.00 83.06 99 SER A O 1
ATOM 799 N N . ASP A 1 100 ? 12.687 -7.179 -5.316 1.00 69.38 100 ASP A N 1
ATOM 800 C CA . ASP A 1 100 ? 13.879 -8.033 -5.446 1.00 69.38 100 ASP A CA 1
ATOM 801 C C . ASP A 1 100 ? 14.826 -7.873 -4.251 1.00 69.38 100 ASP A C 1
ATOM 803 O O . ASP A 1 100 ? 15.587 -8.773 -3.906 1.00 69.38 100 ASP A O 1
ATOM 807 N N . ASN A 1 101 ? 14.779 -6.696 -3.630 1.00 61.09 101 ASN A N 1
ATOM 808 C CA . ASN A 1 101 ? 15.435 -6.426 -2.364 1.00 61.09 101 ASN A CA 1
ATOM 809 C C . ASN A 1 101 ? 14.434 -6.707 -1.253 1.00 61.09 101 ASN A C 1
ATOM 811 O O . ASN A 1 101 ? 13.238 -6.513 -1.465 1.00 61.09 101 ASN A O 1
ATOM 815 N N . ASN A 1 102 ? 14.913 -7.074 -0.068 1.00 54.22 102 ASN A N 1
ATOM 816 C CA . ASN A 1 102 ? 14.085 -7.078 1.130 1.00 54.22 102 ASN A CA 1
ATOM 817 C C . ASN A 1 102 ? 13.655 -5.631 1.464 1.00 54.22 102 ASN A C 1
ATOM 819 O O . ASN A 1 102 ? 14.200 -4.990 2.359 1.00 54.22 102 ASN A O 1
ATOM 823 N N . ASP A 1 103 ? 12.759 -5.054 0.670 1.00 62.06 103 ASP A N 1
ATOM 824 C CA . ASP A 1 103 ? 12.150 -3.763 0.928 1.00 62.06 103 ASP A CA 1
ATOM 825 C C . ASP A 1 103 ? 11.108 -4.031 2.003 1.00 62.06 103 ASP A C 1
ATOM 827 O O . ASP A 1 103 ? 10.015 -4.523 1.747 1.00 62.06 103 ASP A O 1
ATOM 831 N N . PHE A 1 104 ? 11.541 -3.860 3.249 1.00 69.44 104 PHE A N 1
ATOM 832 C CA . PHE A 1 104 ? 10.828 -4.349 4.421 1.00 69.44 104 PHE A CA 1
ATOM 833 C C . PHE A 1 104 ? 9.681 -3.422 4.822 1.00 69.44 104 PHE A C 1
ATOM 835 O O . PHE A 1 104 ? 9.580 -3.072 6.001 1.00 69.44 104 PHE A O 1
ATOM 842 N N . ALA A 1 105 ? 8.906 -2.886 3.882 1.00 87.50 105 ALA A N 1
ATOM 843 C CA . ALA A 1 105 ? 7.902 -1.892 4.219 1.00 87.50 105 ALA A CA 1
ATOM 844 C C . ALA A 1 105 ? 6.615 -2.013 3.411 1.00 87.50 105 ALA A C 1
ATOM 846 O O . ALA A 1 105 ? 6.578 -1.747 2.212 1.00 87.50 105 ALA A O 1
ATOM 847 N N . THR A 1 106 ? 5.533 -2.236 4.144 1.00 93.31 106 THR A N 1
ATOM 848 C CA . THR A 1 106 ? 4.165 -2.101 3.666 1.00 93.31 106 THR A CA 1
ATOM 849 C C . THR A 1 106 ? 3.840 -0.631 3.443 1.00 93.31 106 THR A C 1
ATOM 851 O O . THR A 1 106 ? 4.160 0.245 4.259 1.00 93.31 106 THR A O 1
ATOM 854 N N . TRP A 1 107 ? 3.205 -0.335 2.319 1.00 95.38 107 TRP A N 1
ATOM 855 C CA . TRP A 1 107 ? 2.716 0.997 2.005 1.00 95.38 107 TRP A CA 1
ATOM 856 C C . TRP A 1 107 ? 1.347 1.185 2.649 1.00 95.38 107 TRP A C 1
ATOM 858 O O . TRP A 1 107 ? 0.512 0.286 2.641 1.00 95.38 107 TRP A O 1
ATOM 868 N N . VAL A 1 108 ? 1.128 2.353 3.240 1.00 97.12 108 VAL A N 1
ATOM 869 C CA . VAL A 1 108 ? -0.042 2.646 4.065 1.00 97.12 108 VAL A CA 1
ATOM 870 C C . VAL A 1 108 ? -0.716 3.887 3.521 1.00 97.12 108 VAL A C 1
ATOM 872 O O . VAL A 1 108 ? -0.105 4.957 3.470 1.00 97.12 108 VAL A O 1
ATOM 875 N N . MET A 1 109 ? -1.980 3.742 3.154 1.00 96.94 109 MET A N 1
ATOM 876 C CA . MET A 1 109 ? -2.852 4.846 2.790 1.00 96.94 109 MET A CA 1
ATOM 877 C C . MET A 1 109 ? -3.929 4.993 3.858 1.00 96.94 109 MET A C 1
ATOM 879 O O . MET A 1 109 ? -4.491 3.992 4.300 1.00 96.94 109 MET A O 1
ATOM 883 N N . SER A 1 110 ? -4.225 6.221 4.276 1.00 96.38 110 SER A N 1
ATOM 884 C CA . SER A 1 110 ? -5.281 6.475 5.259 1.00 96.38 110 SER A CA 1
ATOM 885 C C . SER A 1 110 ? -6.083 7.727 4.938 1.00 96.38 110 SER A C 1
ATOM 887 O O . SER A 1 110 ? -5.515 8.742 4.533 1.00 96.38 110 SER A O 1
ATOM 889 N N . SER A 1 111 ? -7.398 7.673 5.129 1.00 95.12 111 SER A N 1
ATOM 890 C CA . SER A 1 111 ? -8.292 8.803 4.880 1.00 95.12 111 SER A CA 1
ATOM 891 C C . SER A 1 111 ? -9.569 8.708 5.713 1.00 95.12 111 SER A C 1
ATOM 893 O O . SER A 1 111 ? -10.034 7.617 6.026 1.00 95.12 111 SER A O 1
ATOM 895 N N . GLU A 1 112 ? -10.179 9.854 6.015 1.00 92.75 112 GLU A N 1
ATOM 896 C CA . GLU A 1 112 ? -11.547 9.933 6.562 1.00 92.75 112 GLU A CA 1
ATOM 897 C C . GLU A 1 112 ? -12.615 9.515 5.531 1.00 92.75 112 GLU A C 1
ATOM 899 O O . GLU A 1 112 ? -13.787 9.342 5.858 1.00 92.75 112 GLU A O 1
ATOM 904 N N . LYS A 1 113 ? -12.232 9.390 4.254 1.00 93.06 113 LYS A N 1
ATOM 905 C CA . LYS A 1 113 ? -13.092 8.912 3.168 1.00 93.06 113 LYS A CA 1
ATOM 906 C C . LYS A 1 113 ? -12.671 7.514 2.740 1.00 93.06 113 LYS A C 1
ATOM 908 O O . LYS A 1 113 ? -11.526 7.118 2.928 1.00 93.06 113 LYS A O 1
ATOM 913 N N . THR A 1 114 ? -13.587 6.793 2.099 1.00 93.94 114 THR A N 1
ATOM 914 C CA . THR A 1 114 ? -13.263 5.526 1.440 1.00 93.94 114 THR A CA 1
ATOM 915 C C . THR A 1 114 ? -12.139 5.731 0.431 1.00 93.94 114 THR A C 1
ATOM 917 O O . THR A 1 114 ? -12.224 6.617 -0.419 1.00 93.94 114 THR A O 1
ATOM 920 N N . ILE A 1 115 ? -11.110 4.895 0.532 1.00 95.94 115 ILE A N 1
ATOM 921 C CA . ILE A 1 115 ? -10.002 4.839 -0.421 1.00 95.94 115 ILE A CA 1
ATOM 922 C C . ILE A 1 115 ? -10.405 3.894 -1.548 1.00 95.94 115 ILE A C 1
ATOM 924 O O . ILE A 1 115 ? -10.793 2.752 -1.293 1.00 95.94 115 ILE A O 1
ATOM 928 N N . LEU A 1 116 ? -10.336 4.370 -2.787 1.00 94.50 116 LEU A N 1
ATOM 929 C CA . LEU A 1 116 ? -10.724 3.604 -3.965 1.00 94.50 116 LEU A CA 1
ATOM 930 C C . LEU A 1 116 ? -9.498 2.979 -4.639 1.00 94.50 116 LEU A C 1
ATOM 932 O O . LEU A 1 116 ? -8.359 3.390 -4.428 1.00 94.50 116 LEU A O 1
ATOM 936 N N . GLU A 1 117 ? -9.727 1.989 -5.502 1.00 93.75 117 GLU A N 1
ATOM 937 C CA . GLU A 1 117 ? -8.646 1.366 -6.275 1.00 93.75 117 GLU A CA 1
ATOM 938 C C . GLU A 1 117 ? -7.888 2.384 -7.144 1.00 93.75 117 GLU A C 1
ATOM 940 O O . GLU A 1 117 ? -6.672 2.293 -7.283 1.00 93.75 117 GLU A O 1
ATOM 945 N N . GLU A 1 118 ? -8.581 3.394 -7.672 1.00 95.38 118 GLU A N 1
ATOM 946 C CA . GLU A 1 118 ? -7.967 4.488 -8.432 1.00 95.38 118 GLU A CA 1
ATOM 947 C C . GLU A 1 118 ? -6.945 5.295 -7.614 1.00 95.38 118 GLU A C 1
ATOM 949 O O . GLU A 1 118 ? -5.923 5.710 -8.163 1.00 95.38 118 GLU A O 1
ATOM 954 N N . ASP A 1 119 ? -7.147 5.446 -6.301 1.00 95.44 119 ASP A N 1
ATOM 955 C CA . ASP A 1 119 ? -6.173 6.099 -5.421 1.00 95.44 119 ASP A CA 1
ATOM 956 C C . ASP A 1 119 ? -4.896 5.253 -5.290 1.00 95.44 119 ASP A C 1
ATOM 958 O O . ASP A 1 119 ? -3.781 5.781 -5.329 1.00 95.44 119 ASP A O 1
ATOM 962 N N . ILE A 1 120 ? -5.053 3.928 -5.162 1.00 96.12 120 ILE A N 1
ATOM 963 C CA . ILE A 1 120 ? -3.941 2.966 -5.080 1.00 96.12 120 ILE A CA 1
ATOM 964 C C . ILE A 1 120 ? -3.133 3.006 -6.380 1.00 96.12 120 ILE A C 1
ATOM 966 O O . ILE A 1 120 ? -1.908 3.162 -6.358 1.00 96.12 120 ILE A O 1
ATOM 970 N N . VAL A 1 121 ? -3.826 2.902 -7.519 1.00 96.50 121 VAL A N 1
ATOM 971 C CA . VAL A 1 121 ? -3.209 2.925 -8.850 1.00 96.50 121 VAL A CA 1
ATOM 972 C C . VAL A 1 121 ? -2.449 4.227 -9.063 1.00 96.50 121 VAL A C 1
ATOM 974 O O . VAL A 1 121 ? -1.305 4.181 -9.502 1.00 96.50 121 VAL A O 1
ATOM 977 N N . LYS A 1 122 ? -3.005 5.375 -8.664 1.00 96.12 122 LYS A N 1
ATOM 978 C CA . LYS A 1 122 ? -2.333 6.671 -8.804 1.00 96.12 122 LYS A CA 1
ATOM 979 C C . LYS A 1 122 ? -1.007 6.741 -8.041 1.00 96.12 122 LYS A C 1
ATOM 981 O O . LYS A 1 122 ? -0.020 7.260 -8.558 1.00 96.12 122 LYS A O 1
ATOM 986 N N . ILE A 1 123 ? -0.937 6.206 -6.821 1.00 95.88 123 ILE A N 1
ATOM 987 C CA . ILE A 1 123 ? 0.326 6.145 -6.062 1.00 95.88 123 ILE A CA 1
ATOM 988 C C . ILE A 1 123 ? 1.340 5.217 -6.742 1.00 95.88 123 ILE A C 1
ATOM 990 O O . ILE A 1 123 ? 2.527 5.550 -6.835 1.00 95.88 123 ILE A O 1
ATOM 994 N N . LEU A 1 124 ? 0.881 4.076 -7.260 1.00 96.88 124 LEU A N 1
ATOM 995 C CA . LEU A 1 124 ? 1.723 3.164 -8.029 1.00 96.88 124 LEU A CA 1
ATOM 996 C C . LEU A 1 124 ? 2.227 3.807 -9.334 1.00 96.88 124 LEU A C 1
ATOM 998 O O . LEU A 1 124 ? 3.398 3.647 -9.673 1.00 96.88 124 LEU A O 1
ATOM 1002 N N . GLU A 1 125 ? 1.396 4.574 -10.042 1.00 97.25 125 GLU A N 1
ATOM 1003 C CA . GLU A 1 125 ? 1.781 5.336 -11.236 1.00 97.25 125 GLU A CA 1
ATOM 1004 C C . GLU A 1 125 ? 2.867 6.361 -10.909 1.00 97.25 125 GLU A C 1
ATOM 1006 O O . GLU A 1 125 ? 3.906 6.381 -11.572 1.00 97.25 125 GLU A O 1
ATOM 1011 N N . LEU A 1 126 ? 2.701 7.137 -9.835 1.00 95.94 126 LEU A N 1
ATOM 1012 C CA . LEU A 1 126 ? 3.720 8.088 -9.388 1.00 95.94 126 LEU A CA 1
ATOM 1013 C C . LEU A 1 126 ? 5.064 7.389 -9.137 1.00 95.94 126 LEU A C 1
ATOM 1015 O O . LEU A 1 126 ? 6.117 7.898 -9.527 1.00 95.94 126 LEU A O 1
ATOM 1019 N N . ARG A 1 127 ? 5.047 6.203 -8.516 1.00 95.00 127 ARG A N 1
ATOM 1020 C CA . ARG A 1 127 ? 6.274 5.460 -8.204 1.00 95.00 127 ARG A CA 1
ATOM 1021 C C . ARG A 1 127 ? 6.915 4.809 -9.427 1.00 95.00 127 ARG A C 1
ATOM 1023 O O . ARG A 1 127 ? 8.135 4.893 -9.580 1.00 95.00 127 ARG A O 1
ATOM 1030 N N . TYR A 1 128 ? 6.133 4.115 -10.246 1.00 94.94 128 TYR A N 1
ATOM 1031 C CA . TYR A 1 128 ? 6.645 3.210 -11.278 1.00 94.94 128 TYR A CA 1
ATOM 1032 C C . TYR A 1 128 ? 6.540 3.782 -12.688 1.00 94.94 128 TYR A C 1
ATOM 1034 O O . TYR A 1 128 ? 7.448 3.575 -13.496 1.00 94.94 128 TYR A O 1
ATOM 1042 N N . SER A 1 129 ? 5.485 4.549 -12.968 1.00 94.62 129 SER A N 1
ATOM 1043 C CA . SER A 1 129 ? 5.299 5.190 -14.271 1.00 94.62 129 SER A CA 1
ATOM 1044 C C . SER A 1 129 ? 6.089 6.498 -14.377 1.00 94.62 129 SER A C 1
ATOM 1046 O O . SER A 1 129 ? 6.892 6.674 -15.295 1.00 94.62 129 SER A O 1
ATOM 1048 N N . GLU A 1 130 ? 5.918 7.383 -13.392 1.00 95.12 130 GLU A N 1
ATOM 1049 C CA . GLU A 1 130 ? 6.592 8.690 -13.313 1.00 95.12 130 GLU A CA 1
ATOM 1050 C C . GLU A 1 130 ? 7.962 8.635 -12.624 1.00 95.12 130 GLU A C 1
ATOM 1052 O O . GLU A 1 130 ? 8.709 9.611 -12.644 1.00 95.12 130 GLU A O 1
ATOM 1057 N N . GLN A 1 131 ? 8.309 7.495 -12.021 1.00 92.56 131 GLN A N 1
ATOM 1058 C CA . GLN A 1 131 ? 9.593 7.268 -11.349 1.00 92.56 131 GLN A CA 1
ATOM 1059 C C . GLN A 1 131 ? 9.891 8.213 -10.179 1.00 92.56 131 GLN A C 1
ATOM 1061 O O . GLN A 1 131 ? 11.059 8.438 -9.842 1.00 92.56 131 GLN A O 1
ATOM 1066 N N . LYS A 1 132 ? 8.861 8.747 -9.514 1.00 94.31 132 LYS A N 1
ATOM 1067 C CA . LYS A 1 132 ? 9.057 9.551 -8.306 1.00 94.31 132 LYS A CA 1
ATOM 1068 C C . LYS A 1 132 ? 9.674 8.702 -7.191 1.00 94.31 132 LYS A C 1
ATOM 1070 O O . LYS A 1 132 ? 9.468 7.486 -7.083 1.00 94.31 132 LYS A O 1
ATOM 1075 N N . LEU A 1 133 ? 10.452 9.361 -6.337 1.00 93.31 133 LEU A N 1
ATOM 1076 C CA . LEU A 1 133 ? 10.921 8.769 -5.088 1.00 93.31 133 LEU A CA 1
ATOM 1077 C C . LEU A 1 133 ? 9.747 8.665 -4.111 1.00 93.31 133 LEU A C 1
ATOM 1079 O O . LEU A 1 133 ? 8.902 9.557 -4.072 1.00 93.31 133 LEU A O 1
ATOM 1083 N N . LEU A 1 134 ? 9.721 7.616 -3.281 1.00 91.94 134 LEU A N 1
ATOM 1084 C CA . LEU A 1 134 ? 8.660 7.441 -2.280 1.00 91.94 134 LEU A CA 1
ATOM 1085 C C . LEU A 1 134 ? 8.531 8.649 -1.348 1.00 91.94 134 LEU A C 1
ATOM 1087 O O . LEU A 1 134 ? 7.418 9.004 -0.986 1.00 91.94 134 LEU A O 1
ATOM 1091 N N . GLU A 1 135 ? 9.641 9.297 -0.992 1.00 92.69 135 GLU A N 1
ATOM 1092 C CA . GLU A 1 135 ? 9.607 10.489 -0.139 1.00 92.69 135 GLU A CA 1
ATOM 1093 C C . GLU A 1 135 ? 8.874 11.656 -0.805 1.00 92.69 135 GLU A C 1
ATOM 1095 O O . GLU A 1 135 ? 8.008 12.268 -0.195 1.00 92.69 135 GLU A O 1
ATOM 1100 N N . THR A 1 136 ? 9.110 11.878 -2.100 1.00 93.88 136 THR A N 1
ATOM 1101 C CA . THR A 1 136 ? 8.386 12.893 -2.875 1.00 93.88 136 THR A CA 1
ATOM 1102 C C . THR A 1 136 ? 6.884 12.610 -2.918 1.00 93.88 136 THR A C 1
ATOM 1104 O O . THR A 1 136 ? 6.083 13.535 -2.827 1.00 93.88 136 THR A O 1
ATOM 1107 N N . ILE A 1 137 ? 6.491 11.337 -3.029 1.00 94.19 137 ILE A N 1
ATOM 1108 C CA . ILE A 1 137 ? 5.075 10.940 -3.017 1.00 94.19 137 ILE A CA 1
ATOM 1109 C C . ILE A 1 137 ? 4.468 11.176 -1.627 1.00 94.19 137 ILE A C 1
ATOM 1111 O O . ILE A 1 137 ? 3.363 11.702 -1.521 1.00 94.19 137 ILE A O 1
ATOM 1115 N N . LYS A 1 138 ? 5.186 10.841 -0.548 1.00 93.44 138 LYS A N 1
ATOM 1116 C CA . LYS A 1 138 ? 4.734 11.122 0.824 1.00 93.44 138 LYS A CA 1
ATOM 1117 C C . LYS A 1 138 ? 4.525 12.615 1.049 1.00 93.44 138 LYS A C 1
ATOM 1119 O O . LYS A 1 138 ? 3.489 12.987 1.591 1.00 93.44 138 LYS A O 1
ATOM 1124 N N . ASP A 1 139 ? 5.461 13.454 0.616 1.00 92.38 139 ASP A N 1
ATOM 1125 C CA . ASP A 1 139 ? 5.343 14.910 0.740 1.00 92.38 139 ASP A CA 1
ATOM 1126 C C . ASP A 1 139 ? 4.108 15.442 -0.005 1.00 92.38 139 ASP A C 1
ATOM 1128 O O . ASP A 1 139 ? 3.375 16.273 0.532 1.00 92.38 139 ASP A O 1
ATOM 1132 N N . GLU A 1 140 ? 3.838 14.924 -1.208 1.00 91.69 140 GLU A N 1
ATOM 1133 C CA . GLU A 1 140 ? 2.686 15.309 -2.034 1.00 91.69 140 GLU A CA 1
ATOM 1134 C C . GLU A 1 140 ? 1.341 14.975 -1.362 1.00 91.69 140 GLU A C 1
ATOM 1136 O O . GLU A 1 140 ? 0.430 15.801 -1.360 1.00 91.69 140 GLU A O 1
ATOM 1141 N N . TYR A 1 141 ? 1.215 13.796 -0.746 1.00 90.94 141 TYR A N 1
ATOM 1142 C CA . TYR A 1 141 ? -0.043 13.346 -0.132 1.00 90.94 141 TYR A CA 1
ATOM 1143 C C . TYR A 1 141 ? -0.220 13.808 1.317 1.00 90.94 141 TYR A C 1
ATOM 1145 O O . TYR A 1 141 ? -1.346 14.011 1.778 1.00 90.94 141 TYR A O 1
ATOM 1153 N N . ASN A 1 142 ? 0.868 14.009 2.057 1.00 88.12 142 ASN A N 1
ATOM 1154 C CA . ASN A 1 142 ? 0.770 14.387 3.464 1.00 88.12 142 ASN A CA 1
ATOM 1155 C C . ASN A 1 142 ? 0.602 15.897 3.652 1.00 88.12 142 ASN A C 1
ATOM 1157 O O . ASN A 1 142 ? 0.026 16.317 4.661 1.00 88.12 142 ASN A O 1
ATOM 1161 N N . ASN A 1 143 ? 0.993 16.705 2.663 1.00 75.31 143 ASN A N 1
ATOM 1162 C CA . ASN A 1 143 ? 0.810 18.148 2.686 1.00 75.31 143 ASN A CA 1
ATOM 1163 C C . ASN A 1 143 ? -0.559 18.536 2.090 1.00 75.31 143 ASN A C 1
ATOM 1165 O O . ASN A 1 143 ? -0.756 18.508 0.881 1.00 75.31 143 ASN A O 1
ATOM 1169 N N . LEU A 1 144 ? -1.513 18.913 2.952 1.00 59.22 144 LEU A N 1
ATOM 1170 C CA . LEU A 1 144 ? -2.840 19.462 2.596 1.00 59.22 144 LEU A CA 1
ATOM 1171 C C . LEU A 1 144 ? -3.854 18.499 1.942 1.00 59.22 144 LEU A C 1
ATOM 1173 O O . LEU A 1 144 ? -4.962 18.924 1.616 1.00 59.22 144 LEU A O 1
ATOM 1177 N N . SER A 1 145 ? -3.527 17.216 1.780 1.00 63.62 145 SER A N 1
ATOM 1178 C CA . SER A 1 145 ? -4.438 16.218 1.207 1.00 63.62 145 SER A CA 1
ATOM 1179 C C . SER A 1 145 ? -5.232 15.444 2.282 1.00 63.62 145 SER A C 1
ATOM 1181 O O . SER A 1 145 ? -4.733 15.215 3.391 1.00 63.62 145 SER A O 1
ATOM 1183 N N . ASN A 1 146 ? -6.465 15.037 1.935 1.00 84.12 146 ASN A N 1
ATOM 1184 C CA . ASN A 1 146 ? -7.345 14.183 2.757 1.00 84.12 146 ASN A CA 1
ATOM 1185 C C . ASN A 1 146 ? -6.891 12.713 2.791 1.00 84.12 146 ASN A C 1
ATOM 1187 O O . ASN A 1 146 ? -7.405 11.931 3.589 1.00 84.12 146 ASN A O 1
ATOM 1191 N N . LEU A 1 147 ? -5.987 12.324 1.893 1.00 92.44 147 LEU A N 1
ATOM 1192 C CA . LEU A 1 147 ? -5.450 10.978 1.764 1.00 92.44 147 LEU A CA 1
ATOM 1193 C C . LEU A 1 147 ? -3.977 11.015 2.159 1.00 92.44 147 LEU A C 1
ATOM 1195 O O . LEU A 1 147 ? -3.152 11.615 1.477 1.00 92.44 147 LEU A O 1
ATOM 1199 N N . LYS A 1 148 ? -3.628 10.389 3.272 1.00 94.81 148 LYS A N 1
ATOM 1200 C CA . LYS A 1 148 ? -2.240 10.306 3.720 1.00 94.81 148 LYS A CA 1
ATOM 1201 C C . LYS A 1 148 ? -1.575 9.089 3.110 1.00 94.81 148 LYS A C 1
ATOM 1203 O O . LYS A 1 148 ? -2.210 8.048 2.959 1.00 94.81 148 LYS A O 1
ATOM 1208 N N . PHE A 1 149 ? -0.291 9.221 2.799 1.00 95.06 149 PHE A N 1
ATOM 1209 C CA . PHE A 1 149 ? 0.531 8.134 2.286 1.00 95.06 149 PHE A CA 1
ATOM 1210 C C . PHE A 1 149 ? 1.804 7.997 3.111 1.00 95.06 149 PHE A C 1
ATOM 1212 O O . PHE A 1 149 ? 2.536 8.959 3.351 1.00 95.06 149 PHE A O 1
ATOM 1219 N N . ASN A 1 150 ? 2.077 6.780 3.556 1.00 93.75 150 ASN A N 1
ATOM 1220 C CA . ASN A 1 150 ? 3.191 6.454 4.423 1.00 93.75 150 ASN A CA 1
ATOM 1221 C C . ASN A 1 150 ? 3.744 5.068 4.103 1.00 93.75 150 ASN A C 1
ATOM 1223 O O . ASN A 1 150 ? 3.143 4.278 3.390 1.00 93.75 150 ASN A O 1
ATOM 1227 N N . THR A 1 151 ? 4.897 4.755 4.686 1.00 93.81 151 THR A N 1
ATOM 1228 C CA . THR A 1 151 ? 5.393 3.380 4.759 1.00 93.81 151 THR A CA 1
ATOM 1229 C C . THR A 1 151 ? 5.460 2.932 6.214 1.00 93.81 151 THR A C 1
ATOM 1231 O O . THR A 1 151 ? 5.667 3.756 7.120 1.00 93.81 151 THR A O 1
ATOM 1234 N N . HIS A 1 152 ? 5.271 1.638 6.443 1.00 94.12 152 HIS A N 1
ATOM 1235 C CA . HIS A 1 152 ? 5.362 0.993 7.746 1.00 94.12 152 HIS A CA 1
ATOM 1236 C C . HIS A 1 152 ? 6.229 -0.250 7.621 1.00 94.12 152 HIS A C 1
ATOM 1238 O O . HIS A 1 152 ? 6.008 -1.075 6.743 1.00 94.12 152 HIS A O 1
ATOM 1244 N N . ARG A 1 153 ? 7.264 -0.350 8.457 1.00 91.69 153 ARG A N 1
ATOM 1245 C CA . ARG A 1 153 ? 8.221 -1.456 8.353 1.00 91.69 153 ARG A CA 1
ATOM 1246 C C . ARG A 1 153 ? 7.541 -2.766 8.716 1.00 91.69 153 ARG A C 1
ATOM 1248 O O . ARG A 1 153 ? 6.777 -2.755 9.671 1.00 91.69 153 ARG A O 1
ATOM 1255 N N . HIS A 1 154 ? 7.848 -3.855 8.022 1.00 89.62 154 HIS A N 1
ATOM 1256 C CA . HIS A 1 154 ? 7.348 -5.197 8.319 1.00 89.62 154 HIS A CA 1
ATOM 1257 C C . HIS A 1 154 ? 7.630 -5.615 9.763 1.00 89.62 154 HIS A C 1
ATOM 1259 O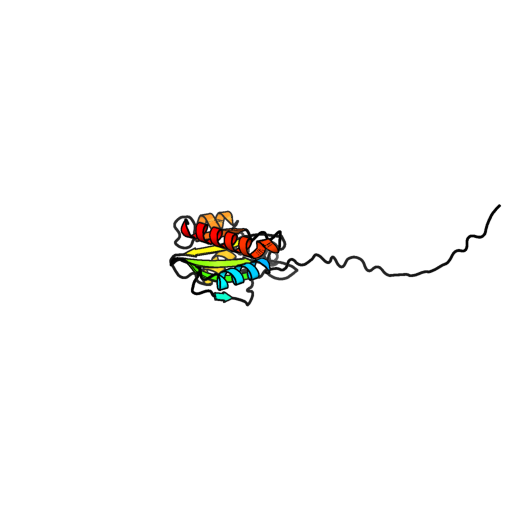 O . HIS A 1 154 ? 8.578 -5.141 10.403 1.00 89.62 154 HIS A O 1
ATOM 1265 N N . ALA A 1 155 ? 6.794 -6.520 10.264 1.00 86.62 155 ALA A N 1
ATOM 1266 C CA . ALA A 1 155 ? 7.034 -7.197 11.523 1.00 86.62 155 ALA A CA 1
ATOM 1267 C C . ALA A 1 155 ? 8.371 -7.957 11.463 1.00 86.62 155 ALA A C 1
ATOM 1269 O O . ALA A 1 155 ? 8.686 -8.619 10.477 1.00 86.62 155 ALA A O 1
ATOM 1270 N N . GLN A 1 156 ? 9.187 -7.819 12.510 1.00 84.38 156 GLN A N 1
ATOM 1271 C CA . GLN A 1 156 ? 10.480 -8.496 12.624 1.00 84.38 156 GLN A CA 1
ATOM 1272 C C . GLN A 1 156 ? 10.352 -9.644 13.614 1.00 84.38 156 GLN A C 1
ATOM 1274 O O . GLN A 1 156 ? 10.604 -9.478 14.808 1.00 84.38 156 GLN A O 1
ATOM 1279 N N . ILE A 1 157 ? 9.914 -10.787 13.104 1.00 77.62 157 ILE A N 1
ATOM 1280 C CA . ILE A 1 157 ? 9.784 -12.021 13.869 1.00 77.62 157 ILE A CA 1
ATOM 1281 C C . ILE A 1 157 ? 11.161 -12.688 13.895 1.00 77.62 157 ILE A C 1
ATOM 1283 O O . ILE A 1 157 ? 11.634 -13.199 12.882 1.00 77.62 157 ILE A O 1
ATOM 1287 N N . ASN A 1 158 ? 11.822 -12.636 15.050 1.00 77.50 158 ASN A N 1
ATOM 1288 C CA . ASN A 1 158 ? 13.123 -13.281 15.263 1.00 77.50 158 ASN A CA 1
ATOM 1289 C C . ASN A 1 158 ? 13.020 -14.534 16.150 1.00 77.50 158 ASN A C 1
ATOM 1291 O O . ASN A 1 158 ? 13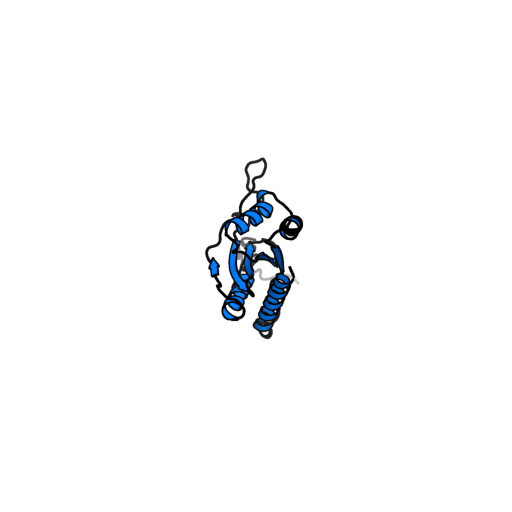.942 -15.345 16.155 1.00 77.50 158 ASN A O 1
ATOM 1295 N N . ASP A 1 159 ? 11.922 -14.671 16.897 1.00 77.62 159 ASP A N 1
ATOM 1296 C CA . ASP A 1 159 ? 11.603 -15.801 17.771 1.00 77.62 159 ASP A CA 1
ATOM 1297 C C . ASP A 1 159 ? 10.125 -16.161 17.566 1.00 77.62 159 ASP A C 1
ATOM 1299 O O . ASP A 1 159 ? 9.252 -15.298 17.680 1.00 77.62 159 ASP A O 1
ATOM 1303 N N . GLU A 1 160 ? 9.845 -17.426 17.251 1.00 76.25 160 GLU A N 1
ATOM 1304 C CA . GLU A 1 160 ? 8.480 -17.933 17.060 1.00 76.25 160 GLU A CA 1
ATOM 1305 C C . GLU A 1 160 ? 7.643 -17.841 18.347 1.00 76.25 160 GLU A C 1
ATOM 1307 O O . GLU A 1 160 ? 6.425 -17.702 18.278 1.00 76.25 160 GLU A O 1
ATOM 1312 N N . ASN A 1 161 ? 8.273 -17.850 19.528 1.00 80.69 161 ASN A N 1
ATOM 1313 C CA . ASN A 1 161 ? 7.562 -17.733 20.805 1.00 80.69 161 ASN A CA 1
ATOM 1314 C C . ASN A 1 161 ? 7.038 -16.313 21.083 1.00 80.69 161 ASN A C 1
ATOM 1316 O O . ASN A 1 161 ? 6.165 -16.148 21.932 1.00 80.69 161 ASN A O 1
ATOM 1320 N N . GLU A 1 162 ? 7.559 -15.294 20.391 1.00 84.50 162 GLU A N 1
ATOM 1321 C CA . GLU A 1 162 ? 7.138 -13.887 20.527 1.00 84.50 162 GLU A CA 1
ATOM 1322 C C . GLU A 1 162 ? 6.284 -13.414 19.343 1.00 84.50 162 GLU A C 1
ATOM 1324 O O . GLU A 1 162 ? 5.978 -12.228 19.215 1.00 84.50 162 GLU A O 1
ATOM 1329 N N . HIS A 1 163 ? 5.923 -14.332 18.450 1.00 87.19 163 HIS A N 1
ATOM 1330 C CA . HIS A 1 163 ? 5.328 -14.032 17.155 1.00 87.19 163 HIS A CA 1
ATOM 1331 C C . HIS A 1 163 ? 4.069 -13.159 17.247 1.00 87.19 163 HIS A C 1
ATOM 1333 O O . HIS A 1 163 ? 4.021 -12.069 16.671 1.00 87.19 163 HIS A O 1
ATOM 1339 N N . GLU A 1 164 ? 3.105 -13.579 18.066 1.00 89.06 164 GLU A N 1
ATOM 1340 C CA . GLU A 1 164 ? 1.845 -12.860 18.269 1.00 89.06 164 GLU A CA 1
ATOM 1341 C C . GLU A 1 164 ? 2.073 -11.462 18.875 1.00 89.06 164 GLU A C 1
ATOM 1343 O O . GLU A 1 164 ? 1.527 -10.475 18.384 1.00 89.06 164 GLU A O 1
ATOM 1348 N N . GLU A 1 165 ? 2.953 -11.340 19.878 1.00 91.38 165 GLU A N 1
ATOM 1349 C CA . GLU A 1 165 ? 3.289 -10.051 20.507 1.00 91.38 165 GLU A CA 1
ATOM 1350 C C . GLU A 1 165 ? 3.962 -9.093 19.507 1.00 91.38 165 GLU A C 1
ATOM 1352 O O . GLU A 1 165 ? 3.732 -7.877 19.507 1.00 91.38 165 GLU A O 1
ATOM 1357 N N . VAL A 1 166 ? 4.813 -9.628 18.626 1.00 92.69 166 VAL A N 1
ATOM 1358 C CA . VAL A 1 166 ? 5.475 -8.854 17.574 1.00 92.69 166 VAL A CA 1
ATOM 1359 C C . VAL A 1 166 ? 4.444 -8.293 16.594 1.00 92.69 166 VAL A C 1
ATOM 1361 O O . VAL A 1 166 ? 4.532 -7.101 16.269 1.00 92.69 166 VAL A O 1
ATOM 1364 N N . LEU A 1 167 ? 3.472 -9.102 16.163 1.00 93.69 167 L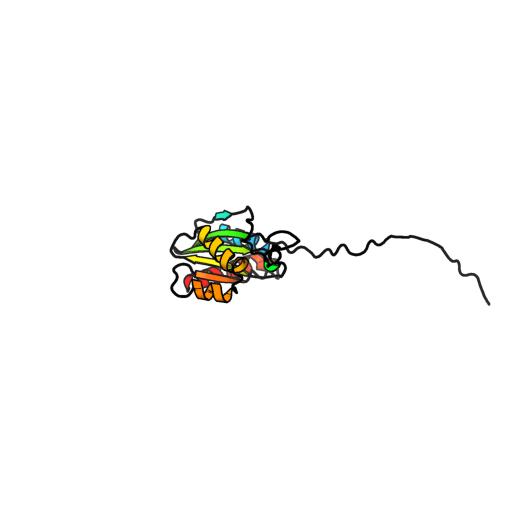EU A N 1
ATOM 1365 C CA . LEU A 1 167 ? 2.388 -8.677 15.272 1.00 93.69 167 LEU A CA 1
ATOM 1366 C C . LEU A 1 167 ? 1.443 -7.678 15.949 1.00 93.69 167 LEU A C 1
ATOM 1368 O O . LEU A 1 167 ? 1.121 -6.644 15.358 1.00 93.69 167 LEU A O 1
ATOM 1372 N N . GLU A 1 168 ? 1.089 -7.903 17.215 1.00 94.25 168 GLU A N 1
ATOM 1373 C CA . GLU A 1 168 ? 0.276 -6.973 18.001 1.00 94.25 168 GLU A CA 1
ATOM 1374 C C . GLU A 1 168 ? 0.953 -5.602 18.093 1.00 94.25 168 GLU A C 1
ATOM 1376 O O . GLU A 1 168 ? 0.382 -4.566 17.738 1.00 94.25 168 GLU A O 1
ATOM 1381 N N . ARG A 1 169 ? 2.224 -5.576 18.499 1.00 94.19 169 ARG A N 1
ATOM 1382 C CA . ARG A 1 169 ? 3.005 -4.341 18.602 1.00 94.19 169 ARG A CA 1
ATOM 1383 C C . ARG A 1 169 ? 3.181 -3.662 17.248 1.00 94.19 169 ARG A C 1
ATOM 1385 O O . ARG A 1 169 ? 3.218 -2.428 17.179 1.00 94.19 169 ARG A O 1
ATOM 1392 N N . TRP A 1 170 ? 3.330 -4.438 16.179 1.00 95.12 170 TRP A N 1
ATOM 1393 C CA . TRP A 1 170 ? 3.406 -3.923 14.818 1.00 95.12 170 TRP A CA 1
ATOM 1394 C C . TRP A 1 170 ? 2.104 -3.222 14.411 1.00 95.12 170 TRP A C 1
ATOM 1396 O O . TRP A 1 170 ? 2.166 -2.079 13.940 1.00 95.12 170 TRP A O 1
ATOM 1406 N N . LEU A 1 171 ? 0.951 -3.843 14.682 1.00 95.75 171 LEU A N 1
ATOM 1407 C CA . LEU A 1 171 ? -0.374 -3.284 14.419 1.00 95.75 171 LEU A CA 1
ATOM 1408 C C . LEU A 1 171 ? -0.630 -2.026 15.255 1.00 95.75 171 LEU A C 1
ATOM 1410 O O . LEU A 1 171 ? -0.994 -0.983 14.715 1.00 95.75 171 LEU A O 1
ATOM 1414 N N . LEU A 1 172 ? -0.362 -2.057 16.561 1.00 95.00 172 LEU A N 1
ATOM 1415 C CA . LEU A 1 172 ? -0.559 -0.890 17.428 1.00 95.00 172 LEU A CA 1
ATOM 1416 C C . LEU A 1 172 ? 0.285 0.312 16.976 1.00 95.00 172 LEU A C 1
ATOM 1418 O O . LEU A 1 172 ? -0.184 1.452 17.004 1.00 95.00 172 LEU A O 1
ATOM 1422 N N . ARG A 1 173 ? 1.518 0.079 16.503 1.00 94.94 173 ARG A N 1
ATOM 1423 C CA . ARG A 1 173 ? 2.371 1.138 15.930 1.00 94.94 173 ARG A CA 1
ATOM 1424 C C . ARG A 1 173 ? 1.815 1.684 14.616 1.00 94.94 173 ARG A C 1
ATOM 1426 O O . ARG A 1 173 ? 1.858 2.900 14.421 1.00 94.94 173 ARG A O 1
ATOM 1433 N N . LEU A 1 174 ? 1.301 0.815 13.744 1.00 95.81 174 LEU A N 1
ATOM 1434 C CA . LEU A 1 174 ? 0.631 1.205 12.502 1.00 95.81 174 LEU A CA 1
ATOM 1435 C C . LEU A 1 174 ? -0.560 2.128 12.801 1.00 95.81 174 LEU A C 1
ATOM 1437 O O . LEU A 1 174 ? -0.602 3.261 12.320 1.00 95.81 174 LEU A O 1
ATOM 1441 N N . LEU A 1 175 ? -1.479 1.681 13.659 1.00 95.12 175 LEU A N 1
ATOM 1442 C CA . LEU A 1 175 ? -2.698 2.417 14.007 1.00 95.12 175 LEU A CA 1
ATOM 1443 C C . LEU A 1 175 ? -2.392 3.735 14.727 1.00 95.12 175 LEU A C 1
ATOM 1445 O O . LEU A 1 175 ? -3.020 4.760 14.454 1.00 95.12 175 LEU A O 1
ATOM 1449 N N . HIS A 1 176 ? -1.383 3.748 15.604 1.00 92.94 176 HIS A N 1
ATOM 1450 C CA . HIS A 1 176 ? -0.925 4.968 16.266 1.00 92.94 176 HIS A CA 1
ATOM 1451 C C . HIS A 1 176 ? -0.408 6.014 15.273 1.00 92.94 176 HIS A C 1
ATOM 1453 O O . HIS A 1 176 ? -0.684 7.204 15.430 1.00 92.94 176 HIS A O 1
ATOM 1459 N N . LYS A 1 177 ? 0.343 5.580 14.253 1.00 89.19 177 LYS A N 1
ATOM 1460 C CA . LYS A 1 177 ? 0.874 6.465 13.212 1.00 89.19 177 LYS A CA 1
ATOM 1461 C C . LYS A 1 177 ? -0.252 7.069 12.375 1.00 89.19 177 LYS A C 1
ATOM 1463 O O . LYS A 1 177 ? -0.245 8.276 12.143 1.00 89.19 177 LYS A O 1
ATOM 1468 N N . VAL A 1 178 ? -1.223 6.248 11.974 1.00 89.62 178 VAL A N 1
ATOM 1469 C CA . VAL A 1 178 ? -2.393 6.702 11.209 1.00 89.62 178 VAL A CA 1
ATOM 1470 C C . VAL A 1 178 ? -3.230 7.697 12.015 1.00 89.62 178 VAL A C 1
ATOM 1472 O O . VAL A 1 178 ? -3.581 8.747 11.496 1.00 89.62 178 VAL A O 1
ATOM 1475 N N . SER A 1 179 ? -3.454 7.439 13.306 1.00 84.12 179 SER A N 1
ATOM 1476 C CA . SER A 1 179 ? -4.279 8.304 14.172 1.00 84.12 179 SER A CA 1
ATOM 1477 C C . SER A 1 179 ? -3.673 9.687 14.452 1.00 84.12 179 SER A C 1
ATOM 1479 O O . SER A 1 179 ? -4.355 10.565 14.972 1.00 84.12 179 SER A O 1
ATOM 1481 N N . LYS A 1 180 ? -2.372 9.866 14.200 1.00 73.00 180 LYS A N 1
ATOM 1482 C CA . LYS A 1 180 ? -1.642 11.126 14.410 1.00 73.00 180 LYS A CA 1
ATOM 1483 C C . LYS A 1 180 ? -1.345 11.885 13.111 1.00 73.00 180 LYS A C 1
ATOM 1485 O O . LYS A 1 180 ? -0.699 12.931 13.191 1.00 73.00 180 LYS A O 1
ATOM 1490 N N . SER A 1 181 ? -1.708 11.320 11.958 1.00 61.06 181 SER A N 1
ATOM 1491 C CA . SER A 1 181 ? -1.393 11.868 10.630 1.00 61.06 181 SER A CA 1
ATOM 1492 C C . SER A 1 181 ? -2.426 12.878 10.144 1.00 61.06 181 SER A C 1
ATOM 1494 O O . SER A 1 181 ? -3.577 12.824 10.618 1.00 61.06 181 SER A O 1
#

Radius of gyration: 23.56 Å; chains: 1; bounding box: 78×70×48 Å